Protein AF-A0A925YDE0-F1 (afdb_monomer_lite)

Sequence (71 aa):
VALGRGEDLAGLKLAEGVPSAGIAARLAEEHSIDAPIIRTVAEVLSGALSMDEAVRALLARPLKRESDAAR

Radius of gyration: 14.22 Å; chains: 1; bounding box: 36×24×32 Å

pLDDT: mean 83.32, std 16.27, range [47.5, 98.25]

Secondary structure (DSSP, 8-state):
--TTS----TTS---THHHHHHHHHHHHHHTT---HHHHHHHHHHTTSS-HHHHHHHHHTSPP--TT----

Structure (mmCIF, N/CA/C/O backbone):
data_AF-A0A925YDE0-F1
#
_entry.id   AF-A0A925YDE0-F1
#
loop_
_atom_site.group_PDB
_atom_site.id
_atom_site.type_symbol
_atom_site.label_atom_id
_atom_site.label_alt_id
_atom_site.label_comp_id
_atom_site.label_asym_id
_atom_site.label_entity_id
_atom_site.label_seq_id
_atom_site.pdbx_PDB_ins_code
_atom_site.Cartn_x
_atom_site.Cartn_y
_atom_site.Cartn_z
_atom_site.occupancy
_atom_site.B_iso_or_equiv
_atom_site.auth_seq_id
_atom_site.auth_comp_id
_atom_site.auth_asym_id
_atom_site.auth_atom_id
_atom_site.pdbx_PDB_model_num
ATOM 1 N N . VAL A 1 1 ? -3.130 -5.990 19.293 1.00 48.03 1 VAL A N 1
ATOM 2 C CA . VAL A 1 1 ? -2.969 -5.760 17.835 1.00 48.03 1 VAL A CA 1
ATOM 3 C C . VAL A 1 1 ? -3.649 -6.918 17.104 1.00 48.03 1 VAL A C 1
ATOM 5 O O . VAL A 1 1 ? -3.363 -8.062 17.450 1.00 48.03 1 VAL A O 1
ATOM 8 N N . ALA A 1 2 ? -4.606 -6.632 16.210 1.00 53.84 2 ALA A N 1
ATOM 9 C CA . ALA A 1 2 ? -5.540 -7.599 15.599 1.00 53.84 2 ALA A CA 1
ATOM 10 C C . ALA A 1 2 ? -5.510 -7.633 14.058 1.00 53.84 2 ALA A C 1
ATOM 12 O O . ALA A 1 2 ? -6.434 -8.120 13.415 1.00 53.84 2 ALA A O 1
ATOM 13 N N . LEU A 1 3 ? -4.446 -7.106 13.447 1.00 60.41 3 LEU A N 1
ATOM 14 C CA . LEU A 1 3 ? -4.342 -7.068 11.993 1.00 60.41 3 LEU A CA 1
ATOM 15 C C . LEU A 1 3 ? -4.197 -8.494 11.428 1.00 60.41 3 LEU A C 1
ATOM 17 O O . LEU A 1 3 ? -3.337 -9.247 11.882 1.00 60.41 3 LEU A O 1
ATOM 21 N N . GLY A 1 4 ? -5.035 -8.847 10.449 1.00 61.75 4 GLY A N 1
ATOM 22 C CA . GLY A 1 4 ? -4.939 -10.105 9.693 1.00 61.75 4 GLY A CA 1
ATOM 23 C C . GLY A 1 4 ? -5.772 -11.285 10.210 1.00 61.75 4 GLY A C 1
ATOM 24 O O . GLY A 1 4 ? -5.618 -12.382 9.686 1.00 61.75 4 GLY A O 1
ATOM 25 N N . ARG A 1 5 ? -6.649 -11.094 11.208 1.00 67.56 5 ARG A N 1
ATOM 26 C CA . ARG A 1 5 ? -7.518 -12.166 11.747 1.00 67.56 5 ARG A CA 1
ATOM 27 C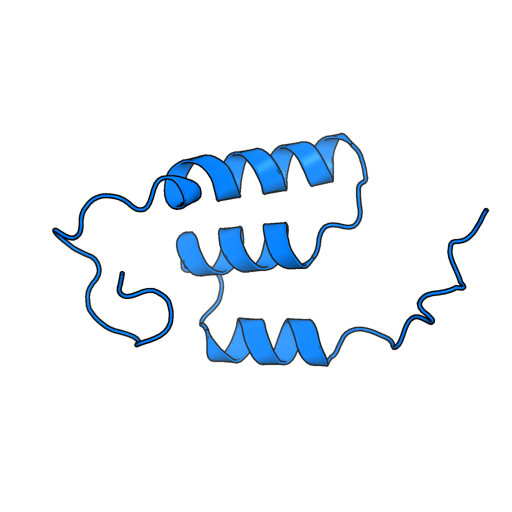 C . ARG A 1 5 ? -8.974 -12.147 11.263 1.00 67.56 5 ARG A C 1
ATOM 29 O O . ARG A 1 5 ? -9.737 -13.023 11.644 1.00 67.56 5 ARG A O 1
ATOM 36 N N . GLY A 1 6 ? -9.366 -11.169 10.442 1.00 60.38 6 GLY A N 1
ATOM 37 C CA . GLY A 1 6 ? -10.764 -11.006 10.013 1.00 60.38 6 GLY A CA 1
ATOM 38 C C . GLY A 1 6 ? -11.724 -10.591 11.140 1.00 60.38 6 GLY A C 1
ATOM 39 O O . GLY A 1 6 ? -12.933 -10.692 10.978 1.00 60.38 6 GLY A O 1
ATOM 40 N N . GLU A 1 7 ? -11.191 -10.150 12.282 1.00 64.62 7 GLU A N 1
ATOM 41 C CA . GLU A 1 7 ? -11.951 -9.637 13.427 1.00 64.62 7 GLU A CA 1
ATOM 42 C C . GLU A 1 7 ? -12.432 -8.200 13.157 1.00 64.62 7 GLU A C 1
ATOM 44 O O . GLU A 1 7 ? -11.762 -7.441 12.452 1.00 64.62 7 GLU A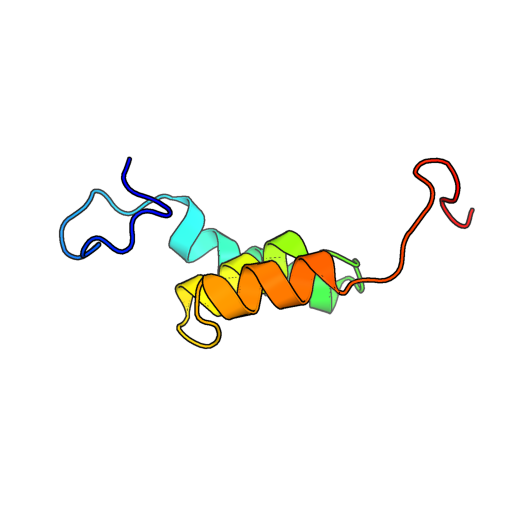 O 1
ATOM 49 N N . ASP A 1 8 ? -13.575 -7.820 13.739 1.00 60.81 8 ASP A N 1
ATOM 50 C CA . ASP A 1 8 ? -14.095 -6.453 13.654 1.00 60.81 8 ASP A CA 1
ATOM 51 C C . ASP A 1 8 ? -13.106 -5.463 14.291 1.00 60.81 8 ASP A C 1
ATOM 53 O O . ASP A 1 8 ? -12.662 -5.621 15.432 1.00 60.81 8 ASP A O 1
ATOM 57 N N . LEU A 1 9 ? -12.733 -4.447 13.514 1.00 63.09 9 LEU A N 1
ATOM 58 C CA . LEU A 1 9 ? -11.767 -3.424 13.898 1.00 63.09 9 LEU A CA 1
ATOM 59 C C . LEU A 1 9 ? -12.440 -2.207 14.549 1.00 63.09 9 LEU A C 1
ATOM 61 O O . LEU A 1 9 ? -11.739 -1.318 15.047 1.00 63.09 9 LEU A O 1
ATOM 65 N N . ALA A 1 10 ? -13.777 -2.151 14.562 1.00 56.75 10 ALA A N 1
ATOM 66 C CA . ALA A 1 10 ? -14.529 -1.089 15.209 1.00 56.75 10 ALA A CA 1
ATOM 67 C C . ALA A 1 10 ? -14.213 -1.045 16.716 1.00 56.75 10 ALA A C 1
ATOM 69 O O . ALA A 1 10 ? -14.442 -1.993 17.461 1.00 56.75 10 ALA A O 1
ATOM 70 N N . GLY A 1 11 ? -13.651 0.075 17.181 1.00 52.28 11 GLY A N 1
ATOM 71 C CA . GLY A 1 11 ? -13.327 0.291 18.597 1.00 52.28 11 GLY A CA 1
ATOM 72 C C . GLY A 1 11 ? -11.938 -0.181 19.043 1.00 52.28 11 GLY A C 1
ATOM 73 O O . GLY A 1 11 ? -11.569 0.040 20.198 1.00 52.28 11 GLY A O 1
ATOM 74 N N . LEU A 1 12 ? -11.121 -0.757 18.155 1.00 56.81 12 LEU A N 1
ATOM 75 C CA . LEU A 1 12 ? -9.698 -0.947 18.441 1.00 56.81 12 LEU A CA 1
ATOM 76 C C . LEU A 1 12 ? -8.962 0.396 18.346 1.00 56.81 12 LEU A C 1
ATOM 78 O O . LEU A 1 12 ? -9.284 1.238 17.509 1.00 56.81 12 LEU A O 1
ATOM 82 N N . LYS A 1 13 ? -7.952 0.598 19.206 1.00 53.59 13 LYS A N 1
ATOM 83 C CA . LYS A 1 13 ? -7.056 1.764 19.151 1.00 53.59 13 LYS A CA 1
ATOM 84 C C . LYS A 1 13 ? -6.544 1.891 17.715 1.00 53.59 13 LYS A C 1
ATOM 86 O O . LYS A 1 13 ? -5.828 0.996 17.267 1.00 53.59 13 LYS A O 1
ATOM 91 N N . LEU A 1 14 ? -6.984 2.946 17.020 1.00 52.81 14 LEU A N 1
ATOM 92 C CA . LEU A 1 14 ? -6.691 3.225 15.612 1.00 52.81 14 LEU A CA 1
ATOM 93 C C . LEU A 1 14 ? -5.230 2.871 15.335 1.00 52.81 14 LEU A C 1
ATOM 95 O O . LEU A 1 14 ? -4.328 3.491 15.898 1.00 52.81 14 LEU A O 1
ATOM 99 N N . ALA A 1 15 ? -4.992 1.830 14.536 1.00 68.00 15 ALA A N 1
ATOM 100 C CA . ALA A 1 15 ? -3.637 1.503 14.131 1.00 68.00 15 ALA A CA 1
ATOM 101 C C . ALA A 1 15 ? -3.105 2.713 13.349 1.00 68.00 15 ALA A C 1
ATOM 103 O O . ALA A 1 15 ? -3.686 3.080 12.331 1.00 68.00 15 ALA A O 1
ATOM 104 N N . GLU A 1 16 ? -2.033 3.349 13.830 1.00 71.81 16 GLU A N 1
ATOM 105 C CA . GLU A 1 16 ? -1.480 4.603 13.275 1.00 71.81 16 GLU A CA 1
ATOM 106 C C . GLU A 1 16 ? -1.207 4.527 11.759 1.00 71.81 16 GLU A C 1
ATOM 108 O O . GLU A 1 16 ? -1.221 5.529 11.041 1.00 71.81 16 GLU A O 1
ATOM 113 N N . GLY A 1 17 ? -1.007 3.308 11.253 1.00 79.94 17 GLY A N 1
ATOM 114 C CA . GLY A 1 17 ? -0.815 3.019 9.839 1.00 79.94 17 GLY A CA 1
ATOM 115 C C . GLY A 1 17 ? -2.052 3.207 8.953 1.00 79.94 17 GLY A C 1
ATOM 116 O O . GLY A 1 17 ? -1.868 3.404 7.759 1.00 79.94 17 GLY A O 1
ATOM 117 N N . VAL A 1 18 ? -3.285 3.192 9.479 1.00 83.88 18 VAL A N 1
ATOM 118 C CA . VAL A 1 18 ? -4.511 3.323 8.659 1.00 83.88 18 VAL A CA 1
ATOM 119 C C . VAL A 1 18 ? -4.571 4.652 7.895 1.00 83.88 18 VAL A C 1
ATOM 121 O O . VAL A 1 18 ? -4.666 4.614 6.668 1.00 83.88 18 VAL A O 1
ATOM 124 N N . PRO A 1 19 ? -4.458 5.826 8.551 1.00 82.44 19 PRO A N 1
ATOM 125 C CA . PRO A 1 19 ? -4.414 7.095 7.824 1.00 82.44 19 PRO A CA 1
ATOM 126 C C . PRO A 1 19 ? -3.150 7.231 6.959 1.00 82.44 19 PRO A C 1
ATOM 128 O O . PRO A 1 19 ? -3.189 7.840 5.892 1.00 82.44 19 PRO A O 1
ATOM 131 N N . SER A 1 20 ? -2.034 6.642 7.396 1.00 90.44 20 SER A N 1
ATOM 132 C CA . SER A 1 20 ? -0.739 6.758 6.718 1.00 90.44 20 SER A CA 1
ATOM 133 C C . SER A 1 20 ? -0.667 5.950 5.419 1.00 90.44 20 SER A C 1
ATOM 135 O O . SER A 1 20 ? -0.036 6.393 4.462 1.00 90.44 20 SER A O 1
ATOM 137 N N . ALA A 1 21 ? -1.318 4.785 5.355 1.00 93.06 21 ALA A N 1
ATOM 138 C CA . ALA A 1 21 ? -1.224 3.865 4.222 1.00 93.06 21 ALA A CA 1
ATOM 139 C C . ALA A 1 21 ? -1.713 4.492 2.910 1.00 93.06 21 ALA A C 1
ATOM 141 O O . ALA A 1 21 ? -1.023 4.406 1.896 1.00 93.06 21 ALA A O 1
ATOM 142 N N . GLY A 1 22 ? -2.862 5.175 2.938 1.00 93.25 22 GLY A N 1
ATOM 143 C CA . GLY A 1 22 ? -3.396 5.859 1.757 1.00 93.25 22 GLY A CA 1
ATOM 144 C C . GLY A 1 22 ? -2.490 6.995 1.273 1.00 93.25 22 GLY A C 1
ATOM 145 O O . GLY A 1 22 ? -2.261 7.138 0.074 1.00 93.25 22 GLY A O 1
ATOM 146 N N . ILE A 1 23 ? -1.912 7.768 2.201 1.00 95.81 23 ILE A N 1
ATOM 147 C CA . ILE A 1 23 ? -0.974 8.853 1.872 1.00 95.81 23 ILE A CA 1
ATOM 148 C C . ILE A 1 23 ? 0.306 8.283 1.254 1.00 95.81 23 ILE A C 1
ATOM 150 O O . ILE A 1 23 ? 0.769 8.784 0.233 1.00 95.81 23 ILE A O 1
ATOM 154 N N . ALA A 1 24 ? 0.858 7.222 1.842 1.00 96.50 24 ALA A N 1
ATOM 155 C CA . ALA A 1 24 ? 2.054 6.568 1.326 1.00 96.50 24 ALA A CA 1
ATOM 156 C C . ALA A 1 24 ? 1.827 5.976 -0.075 1.00 96.50 24 ALA A C 1
ATOM 158 O O . ALA A 1 24 ? 2.703 6.102 -0.928 1.00 96.50 24 ALA A O 1
ATOM 159 N N . ALA A 1 25 ? 0.656 5.377 -0.335 1.00 96.94 25 ALA A N 1
ATOM 160 C CA . ALA A 1 25 ? 0.302 4.864 -1.660 1.00 96.94 25 ALA A CA 1
ATOM 161 C C . ALA A 1 25 ? 0.235 5.990 -2.699 1.00 96.94 25 ALA A C 1
ATOM 163 O O . ALA A 1 25 ? 0.818 5.862 -3.775 1.00 96.94 25 ALA A O 1
ATOM 164 N N . ARG A 1 26 ? -0.395 7.117 -2.342 1.00 97.38 26 ARG A N 1
ATOM 165 C CA . ARG A 1 26 ? -0.465 8.305 -3.202 1.00 97.38 26 ARG A CA 1
ATOM 166 C C . ARG A 1 26 ? 0.923 8.868 -3.514 1.00 97.38 26 ARG A C 1
ATOM 168 O O . ARG A 1 26 ? 1.233 9.108 -4.672 1.00 97.38 26 ARG A O 1
ATOM 175 N N . LEU A 1 27 ? 1.777 9.030 -2.500 1.00 98.19 27 LEU A N 1
ATOM 176 C CA . LEU A 1 27 ? 3.149 9.515 -2.689 1.00 98.19 27 LEU A CA 1
ATOM 177 C C . LEU A 1 27 ? 3.977 8.564 -3.564 1.00 98.19 27 LEU A C 1
ATOM 179 O O . LEU A 1 27 ? 4.746 9.021 -4.405 1.00 98.19 27 LEU A O 1
ATOM 183 N N . ALA A 1 28 ? 3.824 7.248 -3.396 1.00 98.12 28 ALA A N 1
ATOM 184 C CA . ALA A 1 28 ? 4.510 6.277 -4.243 1.00 98.12 28 ALA A CA 1
ATOM 185 C C . ALA A 1 28 ? 4.101 6.419 -5.719 1.00 98.12 28 ALA A C 1
ATOM 187 O O . ALA A 1 28 ? 4.967 6.392 -6.590 1.00 98.12 28 ALA A O 1
ATOM 188 N N . GLU A 1 29 ? 2.813 6.633 -5.998 1.00 96.88 29 GLU A N 1
ATOM 189 C CA . GLU A 1 29 ? 2.312 6.895 -7.352 1.00 96.88 29 GLU A CA 1
ATOM 190 C C . GLU A 1 29 ? 2.839 8.224 -7.916 1.00 96.88 29 GLU A C 1
ATOM 192 O O . GLU A 1 29 ? 3.420 8.238 -9.002 1.00 96.88 29 GLU A O 1
ATOM 197 N N . GLU A 1 30 ? 2.728 9.318 -7.153 1.00 98.25 30 GLU A N 1
ATOM 198 C CA . GLU A 1 30 ? 3.229 10.651 -7.529 1.00 98.25 30 GLU A CA 1
ATOM 199 C C . GLU A 1 30 ? 4.730 10.631 -7.877 1.00 98.25 30 GLU A C 1
ATOM 201 O O . GLU A 1 30 ? 5.170 11.314 -8.803 1.00 98.25 30 GLU A O 1
ATOM 206 N N . HIS A 1 31 ? 5.519 9.817 -7.169 1.00 98.12 31 HIS A N 1
ATOM 207 C CA . HIS A 1 31 ? 6.960 9.674 -7.386 1.00 98.12 31 HIS A CA 1
ATOM 208 C C . HIS A 1 31 ? 7.351 8.508 -8.307 1.00 98.12 31 HIS A C 1
ATOM 210 O O . HIS A 1 31 ? 8.544 8.253 -8.474 1.00 98.12 31 HIS A O 1
ATOM 216 N N . SER A 1 32 ? 6.388 7.808 -8.919 1.00 96.81 32 SER A N 1
ATOM 217 C CA . SER A 1 32 ? 6.645 6.637 -9.778 1.00 96.81 32 SER A CA 1
ATOM 218 C C . SER A 1 32 ? 7.490 5.542 -9.097 1.00 96.81 32 SER A C 1
ATOM 220 O O . SER A 1 32 ? 8.315 4.883 -9.731 1.00 96.81 32 SER A O 1
ATOM 222 N N . ILE A 1 33 ? 7.292 5.344 -7.792 1.00 97.06 33 ILE A N 1
ATOM 223 C CA . ILE A 1 33 ? 7.956 4.311 -6.991 1.00 97.06 33 ILE A CA 1
ATOM 224 C C . ILE A 1 33 ? 7.106 3.034 -7.015 1.00 97.06 33 ILE A C 1
ATOM 226 O O . ILE A 1 33 ? 5.953 3.029 -6.585 1.00 97.06 33 ILE A O 1
ATOM 230 N N . ASP A 1 34 ? 7.698 1.920 -7.456 1.00 93.75 34 ASP A N 1
ATOM 231 C CA . ASP A 1 34 ? 7.078 0.588 -7.391 1.00 93.75 34 ASP A CA 1
ATOM 232 C C . ASP A 1 34 ? 6.987 0.111 -5.927 1.00 93.75 34 ASP A C 1
ATOM 234 O O . ASP A 1 34 ? 7.907 -0.514 -5.396 1.00 93.75 34 ASP A O 1
ATOM 238 N N . ALA A 1 35 ? 5.874 0.434 -5.258 1.00 95.75 35 ALA A N 1
ATOM 239 C CA . ALA A 1 35 ? 5.602 0.091 -3.8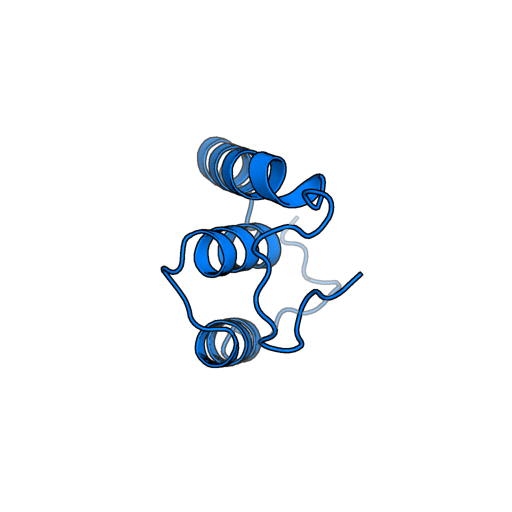59 1.00 95.75 35 ALA A CA 1
ATOM 240 C C . ALA A 1 35 ? 4.362 -0.821 -3.699 1.00 95.75 35 ALA A C 1
ATOM 242 O O . ALA A 1 35 ? 3.355 -0.429 -3.099 1.00 95.75 35 ALA A O 1
ATOM 243 N N . PRO A 1 36 ? 4.410 -2.070 -4.193 1.00 95.00 36 PRO A N 1
ATOM 244 C CA . PRO A 1 36 ? 3.238 -2.941 -4.298 1.00 95.00 36 PRO A CA 1
ATOM 245 C C . PRO A 1 36 ? 2.646 -3.327 -2.941 1.00 95.00 36 PRO A C 1
ATOM 247 O O . PRO A 1 36 ? 1.435 -3.491 -2.826 1.00 95.00 36 PRO A O 1
ATOM 250 N N . ILE A 1 37 ? 3.472 -3.420 -1.895 1.00 95.50 37 ILE A N 1
ATOM 251 C CA . ILE A 1 37 ? 2.993 -3.682 -0.532 1.00 95.50 37 ILE A CA 1
ATOM 252 C C . ILE A 1 37 ? 2.193 -2.491 0.003 1.00 95.50 37 ILE A C 1
ATOM 254 O O . ILE A 1 37 ? 1.106 -2.687 0.536 1.00 95.50 37 ILE A O 1
ATOM 258 N N . ILE A 1 38 ? 2.689 -1.263 -0.182 1.00 96.44 38 ILE A N 1
ATOM 259 C CA . ILE A 1 38 ? 2.006 -0.043 0.275 1.00 96.44 38 ILE A CA 1
ATOM 260 C C . ILE A 1 38 ? 0.644 0.081 -0.412 1.00 96.44 38 ILE A C 1
ATOM 262 O O . ILE A 1 38 ? -0.368 0.279 0.259 1.00 96.44 38 ILE A O 1
ATOM 266 N N . ARG A 1 39 ? 0.615 -0.111 -1.736 1.00 96.69 39 ARG A N 1
ATOM 267 C CA . ARG A 1 39 ? -0.621 -0.092 -2.522 1.00 96.69 39 ARG A CA 1
ATOM 268 C C . ARG A 1 39 ? -1.620 -1.149 -2.046 1.00 96.69 39 ARG A C 1
ATOM 270 O O . ARG A 1 39 ? -2.760 -0.809 -1.754 1.00 96.69 39 ARG A O 1
ATOM 277 N N . THR A 1 40 ? -1.174 -2.397 -1.898 1.00 96.69 40 THR A N 1
ATOM 278 C CA . THR A 1 40 ? -2.045 -3.505 -1.471 1.00 96.69 40 THR A CA 1
ATOM 279 C C . THR A 1 40 ? -2.628 -3.251 -0.078 1.00 96.69 40 THR A C 1
ATOM 281 O O . THR A 1 40 ? -3.808 -3.489 0.156 1.00 96.69 40 THR A O 1
ATOM 284 N N . VAL A 1 41 ? -1.831 -2.718 0.855 1.00 94.44 41 VAL A N 1
ATOM 285 C CA . VAL A 1 41 ? -2.315 -2.358 2.197 1.00 94.44 41 VAL A CA 1
ATOM 286 C C . VAL A 1 41 ? -3.372 -1.253 2.128 1.00 94.44 41 VAL A C 1
ATOM 288 O O . VAL A 1 41 ? -4.394 -1.359 2.801 1.00 94.44 41 VAL A O 1
ATOM 291 N N . ALA A 1 42 ? -3.166 -0.218 1.309 1.00 94.88 42 ALA A N 1
ATOM 292 C CA . ALA A 1 42 ? -4.153 0.845 1.129 1.00 94.88 42 ALA A CA 1
ATOM 293 C C . ALA A 1 42 ? -5.471 0.322 0.525 1.00 94.88 42 ALA A C 1
ATOM 295 O O . ALA A 1 42 ? -6.543 0.725 0.972 1.00 94.88 42 ALA A O 1
ATOM 296 N N . GLU A 1 43 ? -5.397 -0.602 -0.437 1.00 95.38 43 GLU A N 1
ATOM 297 C CA . GLU A 1 43 ? -6.560 -1.238 -1.072 1.00 95.38 43 GLU A CA 1
ATOM 298 C C . GLU A 1 43 ? -7.323 -2.170 -0.112 1.00 95.38 43 GLU A C 1
ATOM 300 O O . GLU A 1 43 ? -8.552 -2.179 -0.113 1.00 95.38 43 GLU A O 1
ATOM 305 N N . VAL A 1 44 ? -6.629 -2.904 0.764 1.00 93.88 44 VAL A N 1
ATOM 306 C CA . VAL A 1 44 ? -7.284 -3.720 1.806 1.00 93.88 44 VAL A CA 1
ATOM 307 C C . VAL A 1 44 ? -7.973 -2.835 2.844 1.00 93.88 44 VAL A C 1
ATOM 309 O O . VAL A 1 44 ? -9.114 -3.090 3.224 1.00 93.88 44 VAL A O 1
ATOM 312 N N . LEU A 1 45 ? -7.306 -1.769 3.291 1.00 91.31 45 LEU A N 1
ATOM 313 C CA . LEU A 1 45 ? -7.859 -0.849 4.289 1.00 91.31 45 LEU A CA 1
ATOM 314 C C . LEU A 1 45 ? -9.037 -0.022 3.758 1.00 91.31 45 LEU A C 1
ATOM 316 O O . LEU A 1 45 ? -9.905 0.355 4.543 1.00 91.31 45 LEU A O 1
ATOM 320 N N . SER A 1 46 ? -9.084 0.257 2.452 1.00 91.31 46 SER A N 1
ATOM 321 C CA . SER A 1 46 ? -10.224 0.922 1.809 1.00 91.31 46 SER A CA 1
ATOM 322 C C . SER A 1 46 ? -11.378 -0.028 1.470 1.00 91.31 46 SER A C 1
ATOM 324 O O . SER A 1 46 ? -12.445 0.437 1.073 1.00 91.31 46 SER A O 1
ATOM 326 N N . GLY A 1 47 ? -11.180 -1.343 1.622 1.00 90.69 47 GLY A N 1
ATOM 327 C CA . GLY A 1 47 ? -12.146 -2.371 1.228 1.00 90.69 47 GLY A CA 1
ATOM 328 C C . GLY A 1 47 ? -12.199 -2.639 -0.280 1.00 90.69 47 GLY A C 1
ATOM 329 O O . GLY A 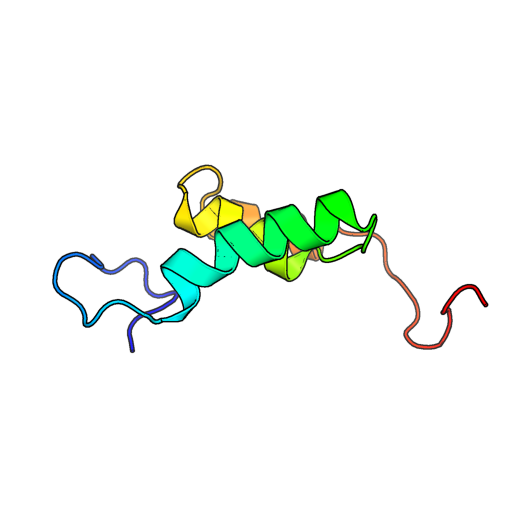1 47 ? -13.110 -3.324 -0.737 1.00 90.69 47 GLY A O 1
ATOM 330 N N . ALA A 1 48 ? -11.246 -2.115 -1.057 1.00 95.31 48 ALA A N 1
ATOM 331 C CA . ALA A 1 48 ? -11.129 -2.382 -2.491 1.00 95.31 48 ALA A CA 1
ATOM 332 C C . ALA A 1 48 ? -10.584 -3.790 -2.798 1.00 95.31 48 ALA A C 1
ATOM 334 O O . ALA A 1 48 ? -10.841 -4.317 -3.878 1.00 95.31 48 ALA A O 1
ATOM 335 N N . LEU A 1 49 ? -9.849 -4.394 -1.857 1.00 94.31 49 LEU A N 1
ATOM 336 C CA . LEU A 1 49 ? -9.384 -5.781 -1.918 1.00 94.31 49 LEU A CA 1
ATOM 337 C C . LEU A 1 49 ? -9.744 -6.534 -0.639 1.00 94.31 49 LEU A C 1
ATOM 339 O O . LEU A 1 49 ? -9.537 -6.038 0.471 1.00 94.31 49 LEU A O 1
ATOM 343 N N . SER A 1 50 ? -10.194 -7.778 -0.783 1.00 93.81 50 SER A N 1
ATOM 344 C CA . SER A 1 50 ? -10.192 -8.727 0.331 1.00 93.81 50 SER A CA 1
ATOM 345 C C . SER A 1 50 ? -8.766 -9.194 0.658 1.00 93.81 50 SER A C 1
ATOM 347 O O . SER A 1 50 ? -7.849 -9.115 -0.165 1.00 93.81 50 SER A O 1
ATOM 349 N N . MET A 1 51 ? -8.568 -9.732 1.866 1.00 91.19 51 MET A N 1
ATOM 350 C CA . MET A 1 51 ? -7.261 -10.254 2.288 1.00 91.19 51 MET A CA 1
ATOM 351 C C . MET A 1 51 ? -6.762 -11.388 1.371 1.00 91.19 51 MET A C 1
ATOM 353 O O . MET A 1 51 ? -5.579 -11.438 1.039 1.00 91.19 51 MET A O 1
ATOM 357 N N . ASP A 1 52 ? -7.657 -12.270 0.920 1.00 94.88 52 ASP A N 1
ATOM 358 C CA . ASP A 1 52 ? -7.298 -13.385 0.037 1.00 94.88 52 ASP A CA 1
ATOM 359 C C . ASP A 1 52 ? -6.896 -12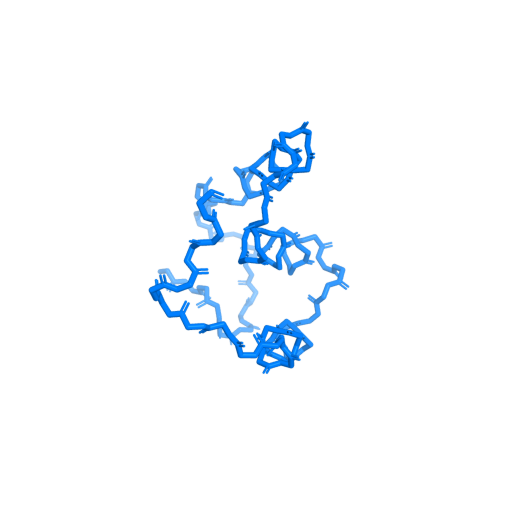.908 -1.363 1.00 94.88 52 ASP A C 1
ATOM 361 O O . ASP A 1 52 ? -5.943 -13.429 -1.952 1.00 94.88 52 ASP A O 1
ATOM 365 N N . GLU A 1 53 ? -7.590 -11.903 -1.903 1.00 96.75 53 GLU A N 1
ATOM 366 C CA . GLU A 1 53 ? -7.229 -11.284 -3.182 1.00 96.75 53 GLU A CA 1
ATOM 367 C C . GLU A 1 53 ? -5.887 -10.562 -3.085 1.00 96.75 53 GLU A C 1
ATOM 369 O O . GLU A 1 53 ? -5.055 -10.711 -3.978 1.00 96.75 53 GLU A O 1
ATOM 374 N N . ALA A 1 54 ? -5.632 -9.860 -1.978 1.00 95.50 54 ALA A N 1
ATOM 375 C CA . ALA A 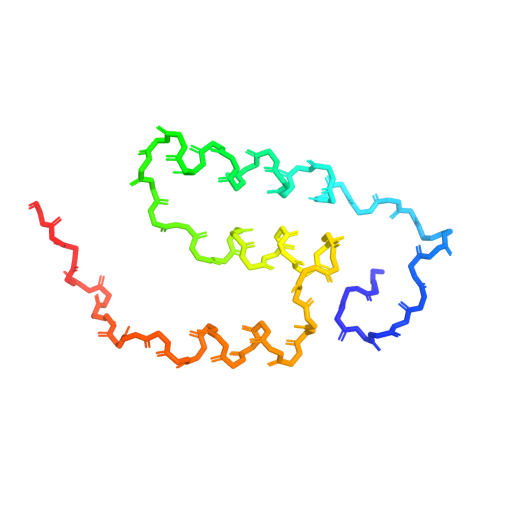1 54 ? -4.354 -9.209 -1.711 1.00 95.50 54 ALA A CA 1
ATOM 376 C C . ALA A 1 54 ? -3.185 -10.207 -1.701 1.00 95.50 54 ALA A C 1
ATOM 378 O O . ALA A 1 54 ? -2.171 -9.985 -2.369 1.00 95.50 54 ALA A O 1
ATOM 379 N N . VAL A 1 55 ? -3.328 -11.341 -1.002 1.00 95.94 55 VAL A N 1
ATOM 380 C CA . VAL A 1 55 ? -2.304 -12.401 -0.991 1.00 95.94 55 VAL A CA 1
ATOM 381 C C . VAL A 1 55 ? -2.076 -12.948 -2.400 1.00 95.94 55 VAL A C 1
ATOM 383 O O . VAL A 1 55 ? -0.931 -13.042 -2.845 1.00 95.94 55 VAL A O 1
ATOM 386 N N . ARG A 1 56 ? -3.150 -13.270 -3.132 1.00 96.50 56 ARG A N 1
ATOM 387 C CA . ARG A 1 56 ? -3.048 -13.784 -4.508 1.00 96.50 56 ARG A CA 1
ATOM 388 C C . ARG A 1 56 ? -2.366 -12.784 -5.437 1.00 96.50 56 ARG A C 1
ATOM 390 O O . ARG A 1 56 ? -1.472 -13.179 -6.180 1.00 96.50 56 ARG A O 1
ATOM 397 N N . ALA A 1 57 ? -2.745 -11.510 -5.374 1.00 94.12 57 ALA A N 1
ATOM 398 C CA . ALA A 1 57 ? -2.169 -10.453 -6.197 1.00 94.12 57 ALA A CA 1
ATOM 399 C C . ALA A 1 57 ? -0.668 -10.287 -5.933 1.00 94.12 57 ALA A C 1
ATOM 401 O O . ALA A 1 57 ? 0.117 -10.203 -6.877 1.00 94.12 57 ALA A O 1
ATOM 402 N N . LEU A 1 58 ? -0.250 -10.306 -4.664 1.00 94.94 58 LEU A N 1
ATOM 403 C CA . LEU A 1 58 ? 1.162 -10.195 -4.296 1.00 94.94 58 LEU A CA 1
ATOM 404 C C . LEU A 1 58 ? 1.989 -11.399 -4.758 1.00 94.94 58 LEU A C 1
ATOM 406 O O . LEU A 1 58 ? 3.103 -11.207 -5.247 1.00 94.94 58 LEU A O 1
ATOM 410 N N . LEU A 1 59 ? 1.450 -12.614 -4.631 1.00 95.00 59 LEU A N 1
ATOM 411 C CA . LEU A 1 59 ? 2.132 -13.852 -5.026 1.00 95.00 59 LEU A CA 1
ATOM 412 C C . LEU A 1 59 ? 2.146 -14.081 -6.545 1.00 95.00 59 LEU A C 1
ATOM 414 O O . LEU A 1 59 ? 3.031 -14.770 -7.043 1.00 95.00 59 LEU A O 1
ATOM 418 N N . ALA A 1 60 ? 1.202 -13.498 -7.287 1.00 94.75 60 ALA A N 1
ATOM 419 C CA . ALA A 1 60 ? 1.151 -13.573 -8.749 1.00 94.75 60 ALA A CA 1
ATOM 420 C C . ALA A 1 60 ? 2.144 -12.625 -9.447 1.00 94.75 60 ALA A C 1
ATOM 422 O O . ALA A 1 60 ? 2.262 -12.646 -10.675 1.00 94.75 60 ALA A O 1
ATOM 423 N N . ARG A 1 61 ? 2.849 -11.772 -8.692 1.00 93.00 61 ARG A N 1
ATOM 424 C CA . ARG A 1 61 ? 3.834 -10.844 -9.255 1.00 93.00 61 ARG A CA 1
ATOM 425 C C . ARG A 1 61 ? 5.001 -11.607 -9.901 1.00 93.00 61 ARG A C 1
ATOM 427 O O . ARG A 1 61 ? 5.423 -12.635 -9.372 1.00 93.00 61 ARG A O 1
ATOM 434 N N . PRO A 1 62 ? 5.571 -11.091 -11.006 1.00 90.19 62 PRO A N 1
ATOM 435 C CA . PRO A 1 62 ? 6.748 -11.688 -11.624 1.00 90.19 62 PRO A CA 1
ATOM 436 C C . PRO A 1 62 ? 7.906 -11.832 -10.631 1.00 90.19 62 PRO A C 1
ATOM 438 O O . PRO A 1 62 ? 8.174 -10.923 -9.840 1.00 90.19 62 PRO A O 1
ATOM 441 N N . LEU A 1 63 ? 8.622 -12.955 -10.711 1.00 85.44 63 LEU A N 1
ATOM 442 C CA . LEU A 1 63 ? 9.837 -13.172 -9.930 1.00 85.44 63 LEU A CA 1
ATOM 443 C C . LEU A 1 63 ? 10.890 -12.125 -10.322 1.00 85.44 63 LEU A C 1
ATOM 445 O O . LEU A 1 63 ? 11.295 -12.042 -11.481 1.00 85.44 63 LEU A O 1
ATOM 449 N N . LYS A 1 64 ? 11.346 -11.344 -9.342 1.00 80.19 64 LYS A N 1
ATOM 450 C CA . LYS A 1 64 ? 12.495 -10.436 -9.456 1.00 80.19 64 LYS A CA 1
ATOM 451 C C . LYS A 1 64 ? 13.666 -11.040 -8.688 1.00 80.19 64 LYS A C 1
ATOM 453 O O . LYS A 1 64 ? 13.466 -11.592 -7.607 1.00 80.19 64 LYS A O 1
ATOM 458 N N . ARG A 1 65 ? 14.882 -10.928 -9.223 1.00 85.50 65 ARG A N 1
ATOM 459 C CA . ARG A 1 65 ? 16.093 -11.251 -8.458 1.00 85.50 65 ARG A CA 1
ATOM 460 C C . ARG A 1 65 ? 16.412 -10.087 -7.533 1.00 85.50 65 ARG A C 1
ATOM 462 O O . ARG A 1 65 ? 16.310 -8.935 -7.938 1.00 85.50 65 ARG A O 1
ATOM 469 N N . GLU A 1 66 ? 16.852 -10.385 -6.319 1.00 76.94 66 GLU A N 1
ATOM 470 C CA . GLU A 1 66 ? 17.210 -9.360 -5.330 1.00 76.94 66 GLU A CA 1
ATOM 471 C C . GLU A 1 66 ? 18.383 -8.479 -5.790 1.00 76.94 66 GLU A C 1
ATOM 473 O O . GLU A 1 66 ? 18.484 -7.321 -5.401 1.00 76.94 66 GLU A O 1
ATOM 478 N N . SER A 1 67 ? 19.248 -9.013 -6.656 1.00 76.69 67 SER A N 1
ATOM 479 C CA . SER A 1 67 ? 20.414 -8.316 -7.213 1.00 76.69 67 SER A CA 1
ATOM 480 C C . SER A 1 67 ? 20.135 -7.596 -8.536 1.00 76.69 67 SER A C 1
ATOM 482 O O . SER A 1 67 ? 20.964 -6.803 -8.973 1.00 76.69 67 SER A O 1
ATOM 484 N N . ASP A 1 68 ? 18.982 -7.844 -9.168 1.00 63.00 68 ASP A N 1
ATOM 485 C CA . ASP A 1 68 ? 18.583 -7.190 -10.419 1.00 63.00 68 ASP A CA 1
ATOM 486 C C . ASP A 1 68 ? 17.875 -5.866 -10.096 1.00 63.00 68 ASP A C 1
ATOM 488 O O . ASP A 1 68 ? 16.723 -5.623 -10.465 1.00 63.00 68 ASP A O 1
ATOM 492 N N . ALA A 1 69 ? 18.561 -4.983 -9.373 1.00 59.97 69 ALA A N 1
ATOM 493 C CA . ALA A 1 69 ? 18.242 -3.572 -9.475 1.00 59.97 69 ALA A CA 1
ATOM 494 C C . ALA A 1 69 ? 18.745 -3.133 -10.853 1.00 59.97 69 ALA A C 1
ATOM 496 O O . ALA A 1 69 ? 19.953 -3.114 -11.094 1.00 59.97 69 ALA A O 1
ATOM 497 N N . ALA A 1 70 ? 17.821 -2.837 -11.772 1.00 57.22 70 ALA A N 1
ATOM 498 C CA . ALA A 1 70 ? 18.145 -2.055 -12.955 1.00 57.22 70 ALA A CA 1
ATOM 499 C C . ALA A 1 70 ? 18.877 -0.798 -12.467 1.00 57.22 70 ALA A C 1
ATOM 501 O O . ALA A 1 70 ? 18.300 0.021 -11.752 1.00 57.22 70 ALA A O 1
ATOM 502 N N . ARG A 1 71 ? 20.178 -0.754 -12.743 1.00 47.50 71 ARG A N 1
ATOM 503 C CA . ARG A 1 71 ? 21.031 0.396 -12.481 1.00 47.50 71 ARG A CA 1
ATOM 504 C C . ARG A 1 71 ? 20.604 1.569 -13.350 1.00 47.50 71 ARG A C 1
ATOM 506 O O . ARG A 1 71 ? 20.234 1.309 -14.517 1.00 47.50 71 ARG A O 1
#

Foldseek 3Di:
DCPPPPDDCPPPDPPPCLVVLLVVLVVCVVVVHPDLVSVLVNCCSVVVDPPVRSVVVVVPDDDDDPPPPPD